Protein AF-A0AB39NZB7-F1 (afdb_monomer_lite)

Structure (mmCIF, N/CA/C/O backbone):
data_AF-A0AB39NZB7-F1
#
_entry.id   AF-A0AB39NZB7-F1
#
loop_
_atom_site.group_PDB
_atom_site.id
_atom_site.type_symbol
_atom_site.label_atom_id
_atom_site.label_alt_id
_atom_site.label_comp_id
_atom_site.label_asym_id
_atom_site.label_entity_id
_atom_site.label_seq_id
_atom_site.pdbx_PDB_ins_code
_atom_site.Cartn_x
_atom_site.Cartn_y
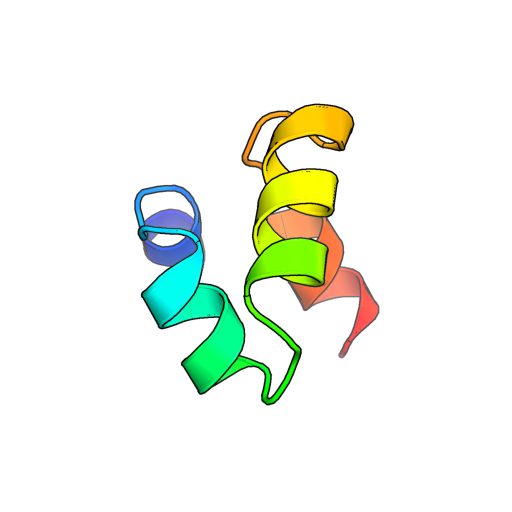_atom_site.Cartn_z
_atom_site.occupancy
_atom_site.B_iso_or_equiv
_atom_site.auth_seq_id
_atom_site.auth_comp_id
_atom_site.auth_asym_id
_atom_site.auth_atom_id
_atom_site.pdbx_PDB_model_num
ATOM 1 N N . MET A 1 1 ? -12.318 -4.224 -11.975 1.00 54.72 1 MET A N 1
ATOM 2 C CA . MET A 1 1 ? -11.179 -5.134 -11.702 1.00 54.72 1 MET A CA 1
ATOM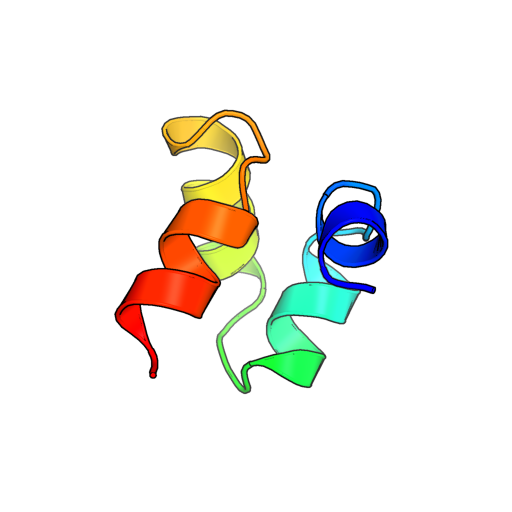 3 C C . MET A 1 1 ? -10.095 -4.469 -10.845 1.00 54.72 1 MET A C 1
ATOM 5 O O . MET A 1 1 ? -9.425 -5.193 -10.128 1.00 54.72 1 MET A O 1
ATOM 9 N N . MET A 1 2 ? -9.938 -3.132 -10.855 1.00 53.97 2 MET A N 1
ATOM 10 C CA . MET A 1 2 ? -9.017 -2.431 -9.936 1.00 53.97 2 MET A CA 1
ATOM 11 C C . MET A 1 2 ? -9.511 -2.328 -8.476 1.00 53.97 2 MET A C 1
ATOM 13 O O . MET A 1 2 ? -8.668 -2.305 -7.588 1.00 53.97 2 MET A O 1
ATOM 17 N N . ASP A 1 3 ? -10.827 -2.356 -8.208 1.00 56.38 3 ASP A N 1
ATOM 18 C CA . ASP A 1 3 ? -11.375 -2.295 -6.831 1.00 56.38 3 ASP A CA 1
ATOM 19 C C . ASP A 1 3 ? -10.896 -3.427 -5.907 1.00 56.38 3 ASP A C 1
ATOM 21 O O . ASP A 1 3 ? -10.806 -3.259 -4.700 1.00 56.38 3 ASP A O 1
ATOM 25 N N . SER A 1 4 ? -10.530 -4.585 -6.459 1.00 58.91 4 SER A N 1
ATOM 26 C CA . SER A 1 4 ? -10.071 -5.739 -5.676 1.00 58.91 4 SER A CA 1
ATOM 27 C C . SER A 1 4 ? -8.648 -5.599 -5.116 1.00 58.91 4 SER A C 1
ATOM 29 O O . SER A 1 4 ? -8.237 -6.428 -4.309 1.00 58.91 4 SER A O 1
ATOM 31 N N . LEU A 1 5 ? -7.883 -4.585 -5.540 1.00 63.16 5 LEU A N 1
ATOM 32 C CA . LEU A 1 5 ? -6.539 -4.324 -5.009 1.00 63.16 5 LEU A CA 1
ATOM 33 C C . LEU A 1 5 ? -6.560 -3.561 -3.682 1.00 63.16 5 LEU A C 1
ATOM 35 O O . LEU A 1 5 ? -5.579 -3.619 -2.950 1.00 63.16 5 LEU A O 1
ATOM 39 N N . VAL A 1 6 ? -7.660 -2.875 -3.364 1.00 66.44 6 VAL A N 1
ATOM 40 C CA . VAL A 1 6 ? -7.780 -2.064 -2.142 1.00 66.44 6 VAL A CA 1
ATOM 41 C C . VAL A 1 6 ? -7.875 -2.957 -0.896 1.00 66.44 6 VAL A C 1
ATOM 43 O O . VAL A 1 6 ? -7.320 -2.623 0.143 1.00 66.44 6 VAL A O 1
ATOM 46 N N . ASP A 1 7 ? -8.475 -4.143 -1.033 1.00 71.44 7 ASP A N 1
ATOM 47 C CA . ASP A 1 7 ? -8.674 -5.102 0.064 1.00 71.44 7 ASP A CA 1
ATOM 48 C C . ASP A 1 7 ? -7.506 -6.092 0.249 1.00 71.44 7 ASP A C 1
ATOM 50 O O . ASP A 1 7 ? -7.564 -7.002 1.084 1.00 71.44 7 ASP A O 1
ATOM 54 N N . LEU A 1 8 ? -6.450 -5.983 -0.563 1.00 76.88 8 LEU A N 1
ATOM 55 C CA . LEU A 1 8 ? -5.352 -6.944 -0.541 1.00 76.88 8 LEU A CA 1
ATOM 56 C C . LEU A 1 8 ? -4.334 -6.618 0.565 1.00 76.88 8 LEU A C 1
ATOM 58 O O . LEU A 1 8 ? -3.901 -5.471 0.694 1.00 76.88 8 LEU A O 1
ATOM 62 N N . PRO A 1 9 ? -3.865 -7.626 1.330 1.00 82.69 9 PRO A N 1
ATOM 63 C CA . PRO A 1 9 ? -2.828 -7.412 2.329 1.00 82.69 9 PRO A CA 1
ATOM 64 C C . PRO A 1 9 ? -1.549 -6.825 1.705 1.00 82.69 9 PRO A C 1
ATOM 66 O O . PRO A 1 9 ? -1.149 -7.268 0.62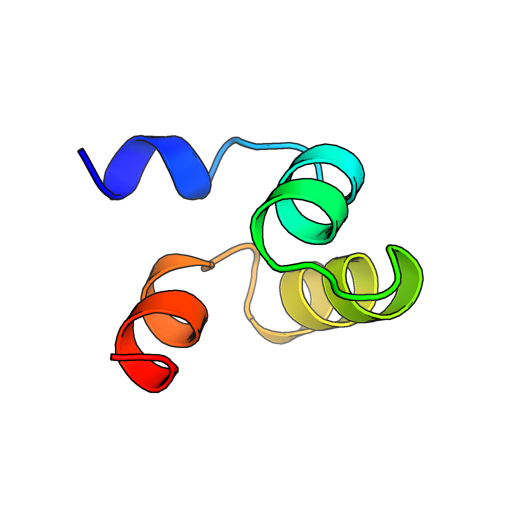0 1.00 82.69 9 PRO A O 1
ATOM 69 N N . PRO A 1 10 ? -0.821 -5.937 2.413 1.00 81.94 10 PRO A N 1
ATOM 70 C CA . PRO A 1 10 ? 0.387 -5.284 1.895 1.00 81.94 10 PRO A CA 1
ATOM 71 C C . PRO A 1 10 ? 1.455 -6.244 1.356 1.00 81.94 10 PRO A C 1
ATOM 73 O O . PRO A 1 10 ? 2.186 -5.901 0.432 1.00 81.94 10 PRO A O 1
ATOM 76 N N . MET A 1 11 ? 1.540 -7.461 1.901 1.00 84.69 11 MET A N 1
ATOM 77 C CA . MET A 1 11 ? 2.474 -8.490 1.434 1.00 84.69 11 MET A CA 1
ATOM 78 C C . MET A 1 11 ? 2.153 -8.990 0.019 1.00 84.69 11 MET A C 1
ATOM 80 O O . MET A 1 11 ? 3.073 -9.180 -0.770 1.00 84.69 11 MET A O 1
ATOM 84 N N . ILE A 1 12 ? 0.872 -9.172 -0.317 1.00 87.19 12 ILE A N 1
ATOM 85 C CA . ILE A 1 12 ? 0.460 -9.613 -1.659 1.00 87.19 12 ILE A CA 1
ATOM 86 C C . ILE A 1 12 ? 0.701 -8.494 -2.675 1.00 87.19 12 ILE A C 1
ATOM 88 O O . ILE A 1 12 ? 1.161 -8.738 -3.785 1.00 87.19 12 ILE A O 1
ATOM 92 N N . ILE A 1 13 ? 0.436 -7.252 -2.276 1.00 85.19 13 ILE A N 1
ATOM 93 C CA . ILE A 1 13 ? 0.676 -6.074 -3.112 1.00 85.19 13 ILE A CA 1
ATOM 94 C C . ILE A 1 13 ? 2.168 -5.878 -3.378 1.00 85.19 13 ILE A C 1
ATOM 96 O O . ILE A 1 13 ? 2.563 -5.587 -4.504 1.00 85.19 13 ILE A O 1
ATOM 100 N N . ALA A 1 14 ? 3.003 -6.084 -2.362 1.00 87.12 14 ALA A N 1
ATOM 101 C CA . ALA A 1 14 ? 4.449 -6.028 -2.504 1.00 87.12 14 ALA A CA 1
ATOM 102 C C . ALA A 1 14 ? 4.974 -7.048 -3.523 1.00 87.12 14 ALA A C 1
ATOM 104 O O . ALA A 1 14 ? 5.786 -6.687 -4.373 1.00 87.12 14 ALA A O 1
ATOM 105 N N . ASP A 1 15 ? 4.464 -8.279 -3.474 1.00 88.69 15 ASP A N 1
ATOM 106 C CA . ASP A 1 15 ? 4.804 -9.336 -4.430 1.00 88.69 15 ASP A CA 1
ATOM 107 C C . ASP A 1 15 ? 4.343 -8.987 -5.856 1.00 88.69 15 ASP A C 1
ATOM 109 O O . ASP A 1 15 ? 5.137 -9.021 -6.793 1.00 88.69 15 ASP A O 1
ATOM 113 N N . LEU A 1 16 ? 3.093 -8.533 -6.015 1.00 86.81 16 LEU A N 1
ATOM 114 C CA . LEU A 1 16 ? 2.517 -8.159 -7.313 1.00 86.81 16 LEU A CA 1
ATOM 115 C C . LEU A 1 16 ? 3.291 -7.026 -8.005 1.00 86.81 16 LEU A C 1
ATOM 117 O O . LEU A 1 16 ? 3.454 -7.024 -9.223 1.00 86.81 16 LEU A O 1
ATOM 12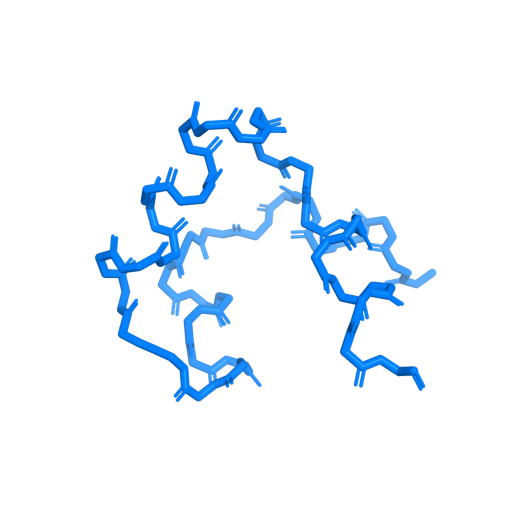1 N N . LEU A 1 17 ? 3.742 -6.049 -7.220 1.00 83.06 17 LEU A N 1
ATOM 122 C CA . LEU A 1 17 ? 4.432 -4.857 -7.707 1.00 83.06 17 LEU A CA 1
ATOM 123 C C . LEU A 1 17 ? 5.958 -5.022 -7.738 1.00 83.06 17 LEU A C 1
ATOM 125 O O . LEU A 1 17 ? 6.657 -4.126 -8.210 1.00 83.06 17 LEU A O 1
ATOM 129 N N . GLY A 1 18 ? 6.491 -6.130 -7.214 1.00 88.00 18 GLY A N 1
ATOM 130 C CA . GLY A 1 18 ? 7.932 -6.356 -7.099 1.00 88.00 18 GLY A CA 1
ATOM 131 C C . GLY A 1 18 ? 8.640 -5.371 -6.160 1.00 88.00 18 GLY A C 1
ATOM 132 O O . GLY A 1 18 ? 9.820 -5.073 -6.352 1.00 88.00 18 GLY A O 1
ATOM 133 N N . ILE A 1 19 ? 7.935 -4.840 -5.156 1.00 87.62 19 ILE A N 1
ATOM 134 C CA . ILE A 1 19 ? 8.478 -3.896 -4.168 1.00 87.62 19 ILE A CA 1
ATOM 135 C C . ILE A 1 19 ? 8.669 -4.566 -2.807 1.00 87.62 19 ILE A C 1
ATOM 137 O O . ILE A 1 19 ? 8.113 -5.616 -2.506 1.00 87.62 19 ILE A O 1
ATOM 141 N N . HIS A 1 20 ? 9.446 -3.937 -1.927 1.00 91.12 20 HIS A N 1
ATOM 142 C CA . HIS A 1 20 ? 9.632 -4.456 -0.574 1.00 91.12 20 HIS A CA 1
ATOM 143 C C . HIS A 1 20 ? 8.334 -4.319 0.266 1.00 91.12 20 HIS A C 1
ATOM 145 O O . HIS A 1 20 ? 7.754 -3.230 0.280 1.00 91.12 20 HIS A O 1
ATOM 151 N N . PRO A 1 21 ? 7.917 -5.329 1.064 1.00 86.94 21 PRO A N 1
ATOM 152 C CA . PRO A 1 21 ? 6.683 -5.285 1.870 1.00 86.94 21 PRO A CA 1
ATOM 153 C C . PRO A 1 21 ? 6.557 -4.062 2.779 1.00 86.94 21 PRO A C 1
ATOM 155 O O . PRO A 1 21 ? 5.504 -3.447 2.886 1.00 86.94 21 PRO A O 1
ATOM 158 N N . LYS A 1 22 ? 7.674 -3.639 3.371 1.00 89.44 22 LYS A N 1
ATOM 159 C CA . LYS A 1 22 ? 7.743 -2.436 4.215 1.00 89.44 22 LYS A CA 1
ATOM 160 C C . LYS A 1 22 ? 7.466 -1.128 3.459 1.00 89.44 22 LYS A C 1
ATOM 162 O O . LYS A 1 22 ? 6.996 -0.161 4.053 1.00 89.44 22 LYS A O 1
ATOM 167 N N . THR A 1 23 ? 7.781 -1.080 2.164 1.00 88.06 23 THR A N 1
ATOM 168 C CA . THR A 1 23 ? 7.400 0.040 1.292 1.00 88.06 23 THR A CA 1
ATOM 169 C C . THR A 1 23 ? 5.895 0.026 1.084 1.00 88.06 23 THR A C 1
ATOM 171 O O . THR A 1 23 ? 5.263 1.077 1.169 1.00 88.06 23 THR A O 1
ATOM 174 N N . ALA A 1 24 ? 5.323 -1.167 0.904 1.00 86.69 24 ALA A N 1
ATOM 175 C CA . ALA A 1 24 ? 3.895 -1.311 0.726 1.00 86.69 24 ALA A CA 1
ATOM 176 C C . ALA A 1 24 ? 3.099 -0.920 1.995 1.00 86.69 24 ALA A C 1
ATOM 178 O O . ALA A 1 24 ? 2.169 -0.124 1.926 1.00 86.69 24 ALA A O 1
ATOM 179 N N . GLU A 1 25 ? 3.517 -1.373 3.179 1.00 87.06 25 GLU A N 1
ATOM 180 C CA . GLU A 1 25 ? 2.905 -0.976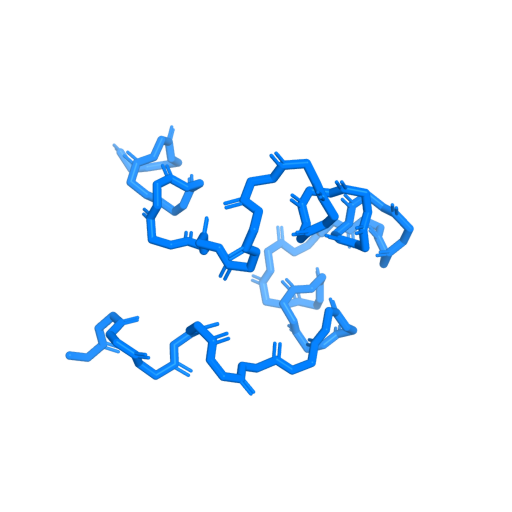 4.462 1.00 87.06 25 GLU A CA 1
ATOM 181 C C . GLU A 1 25 ? 2.932 0.539 4.694 1.00 87.06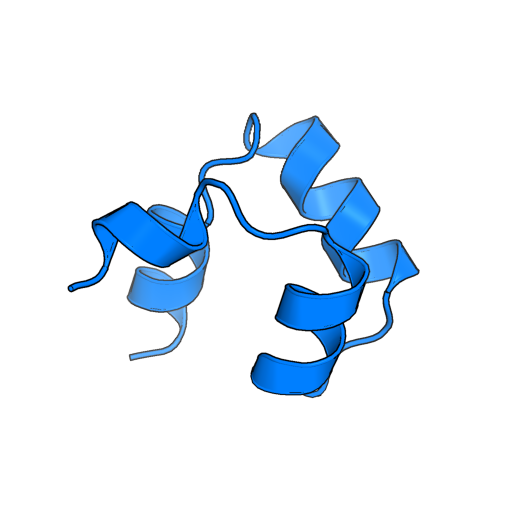 25 GLU A C 1
ATOM 183 O O . GLU A 1 25 ? 1.944 1.135 5.132 1.00 87.06 25 GLU A O 1
ATOM 188 N N . ARG A 1 26 ? 4.066 1.187 4.395 1.00 87.56 26 ARG A N 1
ATOM 189 C CA . ARG A 1 26 ? 4.188 2.645 4.513 1.00 87.56 26 ARG A CA 1
ATOM 190 C C . ARG A 1 26 ? 3.233 3.364 3.575 1.00 87.56 26 ARG A C 1
ATOM 192 O O . ARG A 1 26 ? 2.618 4.338 3.993 1.00 87.56 26 ARG A O 1
ATOM 199 N N . TRP A 1 27 ? 3.111 2.891 2.339 1.00 82.44 27 TRP A N 1
ATOM 200 C CA . TRP A 1 27 ? 2.170 3.461 1.386 1.00 82.44 27 TRP A CA 1
ATOM 201 C C . TRP A 1 27 ? 0.726 3.287 1.856 1.00 82.44 27 TRP A C 1
ATOM 203 O O . TRP A 1 27 ? 0.017 4.280 1.939 1.00 82.44 27 TRP A O 1
ATOM 213 N N . ALA A 1 28 ? 0.316 2.084 2.268 1.00 81.44 28 ALA A N 1
ATOM 214 C CA . ALA A 1 28 ? -1.012 1.839 2.839 1.00 81.44 28 ALA A CA 1
ATOM 215 C C . ALA A 1 28 ? -1.319 2.777 4.017 1.00 81.44 28 ALA A C 1
ATOM 217 O O . ALA A 1 28 ? -2.399 3.354 4.089 1.00 81.44 28 ALA A O 1
ATOM 218 N N . THR A 1 29 ? -0.343 3.001 4.898 1.00 84.44 29 THR A N 1
ATOM 219 C CA . THR A 1 29 ? -0.504 3.904 6.048 1.00 84.44 29 THR A CA 1
ATOM 220 C C . THR A 1 29 ? -0.653 5.372 5.627 1.00 84.44 29 THR A C 1
ATOM 222 O O . THR A 1 29 ? -1.415 6.113 6.241 1.00 84.44 29 THR A O 1
ATOM 225 N N . LEU A 1 30 ? 0.083 5.814 4.602 1.00 82.88 30 LEU A N 1
ATOM 226 C CA . LEU A 1 30 ? 0.113 7.216 4.162 1.00 82.88 30 LEU A CA 1
ATOM 227 C C . LEU A 1 30 ? -1.014 7.569 3.183 1.00 82.88 30 LEU A C 1
ATOM 229 O O . LEU A 1 30 ? -1.542 8.674 3.239 1.00 82.88 30 LEU A O 1
ATOM 233 N N . ALA A 1 31 ? -1.369 6.642 2.296 1.00 76.69 31 ALA A N 1
ATOM 234 C CA . ALA A 1 31 ? -2.398 6.790 1.270 1.00 76.69 31 ALA A CA 1
ATOM 235 C C . ALA A 1 31 ? -3.769 6.244 1.711 1.00 76.69 31 ALA A C 1
ATOM 237 O O . ALA A 1 31 ? -4.721 6.292 0.939 1.00 76.69 31 ALA A O 1
ATOM 238 N N . GLY A 1 32 ? -3.880 5.717 2.937 1.00 73.62 32 GLY A N 1
ATOM 239 C CA . GLY A 1 32 ? -5.130 5.176 3.478 1.00 73.62 32 GLY A CA 1
ATOM 240 C C . GLY A 1 32 ? -5.608 3.930 2.735 1.00 73.62 32 GLY A C 1
ATOM 241 O O . GLY A 1 32 ? -6.772 3.855 2.368 1.00 73.62 32 GLY A O 1
ATOM 242 N N . GLU A 1 33 ? -4.691 3.001 2.453 1.00 68.62 33 GLU A N 1
ATOM 243 C CA . GLU A 1 33 ? -4.944 1.750 1.713 1.00 68.62 33 GLU A CA 1
ATOM 244 C C . GLU A 1 33 ? -5.446 1.957 0.271 1.00 68.62 33 GLU A C 1
ATOM 246 O O . GLU A 1 33 ? -5.752 0.997 -0.430 1.00 68.62 33 GLU A O 1
ATOM 251 N N . ASN A 1 34 ? -5.449 3.199 -0.229 1.00 72.94 34 ASN A N 1
ATOM 252 C CA . ASN A 1 34 ? -5.789 3.501 -1.612 1.00 72.94 34 ASN A CA 1
ATOM 253 C C . ASN A 1 34 ? -4.619 3.145 -2.544 1.00 72.94 34 ASN A C 1
ATOM 255 O O . ASN A 1 34 ? -3.708 3.931 -2.822 1.00 72.94 34 ASN A O 1
ATOM 259 N N . TRP A 1 35 ? -4.650 1.905 -3.017 1.00 76.94 35 TRP A N 1
ATOM 260 C CA . TRP A 1 35 ? -3.685 1.359 -3.968 1.00 76.94 35 TRP A CA 1
ATOM 261 C C . TRP A 1 35 ? -3.969 1.743 -5.417 1.00 76.94 35 TRP A C 1
ATOM 263 O O . TRP A 1 35 ? -3.055 1.729 -6.243 1.00 76.94 35 TRP A O 1
ATOM 273 N N . SER A 1 36 ? -5.207 2.122 -5.730 1.00 74.56 36 SER A N 1
ATOM 274 C CA . SER A 1 36 ? -5.618 2.569 -7.064 1.00 74.56 36 SER A CA 1
ATOM 275 C C . SER A 1 36 ? -4.810 3.771 -7.547 1.00 74.56 36 SER A C 1
ATOM 277 O O . SER A 1 36 ? -4.372 3.779 -8.699 1.00 74.56 36 SER A O 1
ATOM 279 N N . ASP A 1 37 ? -4.547 4.742 -6.670 1.00 73.06 37 ASP A N 1
ATOM 280 C CA . ASP A 1 37 ? -3.754 5.929 -7.010 1.00 73.06 37 ASP A CA 1
ATOM 281 C C . ASP A 1 37 ? -2.297 5.560 -7.327 1.00 73.06 37 ASP A C 1
ATOM 283 O O . ASP A 1 37 ? -1.705 6.073 -8.277 1.00 73.06 37 ASP A O 1
ATOM 287 N N . TYR A 1 38 ? -1.731 4.610 -6.576 1.00 70.19 38 TYR A N 1
ATOM 288 C CA . TYR A 1 38 ? -0.377 4.114 -6.816 1.00 70.19 38 TYR A CA 1
ATOM 289 C C . TYR A 1 38 ? -0.268 3.384 -8.154 1.00 70.19 38 TYR A C 1
ATOM 291 O O . TYR A 1 38 ? 0.611 3.691 -8.954 1.00 70.19 38 TYR A O 1
ATOM 299 N N . VAL A 1 39 ? -1.178 2.448 -8.434 1.00 71.00 39 VAL A N 1
ATOM 300 C CA . VAL A 1 39 ? -1.171 1.684 -9.692 1.00 71.00 39 VAL A CA 1
ATOM 301 C C . VAL A 1 39 ? -1.402 2.600 -10.890 1.00 71.00 39 VAL A C 1
ATOM 303 O O . VAL A 1 39 ? -0.717 2.455 -11.897 1.00 71.00 39 VAL A O 1
ATOM 306 N N . SER A 1 40 ? -2.291 3.586 -10.761 1.00 76.25 40 SER A N 1
ATOM 307 C CA . SER A 1 40 ? -2.518 4.590 -11.808 1.00 76.25 40 SER A CA 1
ATOM 308 C C . SER A 1 40 ? -1.278 5.443 -12.089 1.00 76.25 40 SER A C 1
ATOM 310 O O . SER A 1 40 ? -1.143 5.964 -13.187 1.00 76.25 40 SER A O 1
ATOM 312 N N . SER A 1 41 ? -0.361 5.583 -11.123 1.00 73.44 41 SER A N 1
ATOM 313 C CA . SER A 1 41 ? 0.925 6.267 -11.324 1.00 73.44 41 SER A CA 1
ATOM 314 C C . SER A 1 41 ? 1.993 5.404 -12.012 1.00 73.44 41 SER A C 1
ATOM 316 O O . SER A 1 41 ? 3.016 5.936 -12.444 1.00 73.44 41 SER A O 1
ATOM 318 N N . LEU A 1 42 ? 1.780 4.084 -12.099 1.00 69.50 42 LEU A N 1
ATOM 319 C CA . LEU A 1 42 ? 2.714 3.128 -12.707 1.00 69.50 42 LEU A CA 1
ATOM 320 C C . LEU A 1 42 ? 2.438 2.844 -14.193 1.00 69.50 42 LEU A C 1
ATOM 322 O O . LEU A 1 42 ? 3.303 2.271 -14.857 1.00 69.50 42 LEU A O 1
ATOM 326 N N . THR A 1 43 ? 1.257 3.203 -14.699 1.00 59.75 43 THR A N 1
ATOM 327 C CA . THR A 1 43 ? 0.843 3.079 -16.111 1.00 59.75 43 THR A CA 1
ATOM 328 C C . THR A 1 43 ? 0.890 4.416 -16.824 1.00 59.75 43 THR A C 1
ATOM 330 O O . THR A 1 43 ? 1.375 4.444 -17.976 1.00 59.75 43 THR A O 1
#

Foldseek 3Di:
DVVVQLPDQLVVVCVVVVHDSVVSVVCCVVVVSPCVVVVVVVD

Organism: NCBI:txid3238627

pLDDT: mean 77.43, std 10.33, range [53.97, 91.12]

Radius of gyration: 9.21 Å; chains: 1; bounding box: 21×17×22 Å

Sequence (43 aa):
MMDSLVDLPPMIIADLLGIHPKTAERWATLAGENWSDYVSSLT

Secondary structure (DSSP, 8-state):
--GGGTTS-HHHHHHHHT--HHHHHHHHHHHTT-HHHHHHHH-